Protein AF-A0A9D7KLF4-F1 (afdb_monomer)

Radius of gyration: 15.85 Å; Cα contacts (8 Å, |Δi|>4): 186; chains: 1; bounding box: 34×33×45 Å

Sequence (148 aa):
MHCCNDFAFYLAVAQKQGVDFKSLRGTLQNDILKEYIAQKEYIYPPHPIYEDNSDMIEYCTKRSSAMESRLVIGVDYICEAGSTSVQELASTPADGFSYWGLRERGTDIDEFAPGIPPSFNLTSDFFEEIAKFRAARRIYAKECKIGC

Secondary structure (DSSP, 8-state):
-HHHHHHHHHHHHHHHTT--GGG---B-----HHIIIII----S-HHHHHHHHHHHHHHHHHH-TT-SBS--BT-THHHHTT--HHHHHHHHHHHHHHGGGGGGGT--HHHHGGG--B-----S-HHHHHHHHHHHHHHHHHHHHHH-

Mean predicted aligned error: 5.07 Å

Solvent-accessible surface area (backbone atoms only — not comparable to full-atom values): 8320 Å² total; per-residue (Å²): 112,68,62,62,51,54,48,52,52,50,51,52,51,35,53,76,71,70,47,59,52,51,70,43,68,50,71,42,56,67,47,61,65,51,17,76,73,44,70,63,79,69,91,71,64,70,66,68,54,52,51,55,45,51,53,46,39,53,44,32,49,77,53,22,60,41,30,58,21,56,25,32,23,36,52,39,43,46,44,75,67,69,46,50,75,66,51,42,61,52,49,24,55,50,62,51,56,63,58,58,59,41,43,84,77,73,45,55,58,85,68,44,52,79,21,47,49,76,41,72,65,84,72,88,54,66,67,59,51,56,48,45,58,57,46,48,56,54,50,53,59,48,50,56,63,67,75,100

Foldseek 3Di:
DVQLVVVVVVVVVCVVVVHFLLQDEEADQLQVVVCVVFVVPDDDDDPVSVVVLLVQLVCCLVGNQNHQASHAFLAARNVVSPDDLVVSLVRRVVSVLVSLCCVVVVDHCVSRVSRYHYDYDDDPPVVSVVVSVVVSVVVNVVSSVVSD

Nearest PDB structures (foldseek):
  6oxd-assembly1_A  TM=9.388E-01  e=1.023E-06  Mycobacterium tuberculosis
  4r3u-assembly1_A-2  TM=9.489E-01  e=1.298E-06  Aquincola tertiaricarbonis
  2req-assembly2_C  TM=9.172E-01  e=1.857E-06  Propionibacterium freudenreichii subsp. shermanii
  2xiq-assembly1_A  TM=9.373E-01  e=2.221E-06  Homo sapiens
  8dyl-assembly1_B  TM=9.438E-01  e=3.177E-06  Homo sapiens

pLDDT: mean 85.46, std 9.33, range [47.75, 97.38]

Structure (mmCIF, N/CA/C/O backbone):
data_AF-A0A9D7KLF4-F1
#
_entry.id   AF-A0A9D7KLF4-F1
#
loop_
_atom_site.group_PDB
_atom_site.id
_atom_site.type_symbol
_atom_site.label_atom_id
_atom_site.label_alt_id
_atom_site.label_comp_id
_atom_site.label_asym_id
_atom_site.label_entity_id
_atom_site.label_seq_id
_atom_site.pdbx_PDB_ins_code
_atom_site.Cartn_x
_atom_site.Cartn_y
_atom_site.Cartn_z
_atom_site.occupancy
_atom_site.B_iso_or_equiv
_atom_site.auth_seq_id
_atom_site.auth_comp_id
_atom_site.auth_asym_id
_atom_site.auth_atom_id
_atom_site.pdbx_PDB_model_num
ATOM 1 N N . MET A 1 1 ? 5.911 7.587 10.077 1.00 48.25 1 MET A N 1
ATOM 2 C CA . MET A 1 1 ? 5.587 8.435 11.253 1.00 48.25 1 MET A CA 1
ATOM 3 C C . MET A 1 1 ? 4.726 9.663 10.927 1.00 48.25 1 MET A C 1
ATOM 5 O O . MET A 1 1 ? 3.962 10.042 11.800 1.00 48.25 1 MET A O 1
ATOM 9 N N . HIS A 1 2 ? 4.765 10.255 9.720 1.00 64.31 2 HIS A N 1
ATOM 10 C CA . HIS A 1 2 ? 3.797 11.311 9.356 1.00 64.31 2 HIS A CA 1
ATOM 11 C C . HIS A 1 2 ? 2.359 10.744 9.301 1.00 64.31 2 HIS A C 1
ATOM 13 O O . HIS A 1 2 ? 1.523 11.114 10.116 1.00 64.31 2 HIS A O 1
ATOM 19 N N . CYS A 1 3 ? 2.124 9.698 8.495 1.00 74.75 3 CYS A N 1
ATOM 20 C CA . CYS A 1 3 ? 0.790 9.101 8.326 1.00 74.75 3 CYS A CA 1
ATOM 21 C C . CYS A 1 3 ? 0.169 8.525 9.615 1.00 74.75 3 CYS A C 1
ATOM 23 O O . CYS A 1 3 ? -1.013 8.745 9.858 1.00 74.75 3 CYS A O 1
ATOM 25 N N . CYS A 1 4 ? 0.931 7.823 10.468 1.00 79.25 4 CYS A N 1
ATOM 26 C CA . CYS A 1 4 ? 0.386 7.256 11.714 1.00 79.25 4 CYS A CA 1
ATOM 27 C C . CYS A 1 4 ? -0.090 8.349 12.685 1.00 79.25 4 CYS A C 1
ATOM 29 O O . CYS A 1 4 ? -1.151 8.222 13.294 1.00 79.25 4 CYS A O 1
ATOM 31 N N . ASN A 1 5 ? 0.688 9.428 12.816 1.00 85.06 5 ASN A N 1
ATOM 32 C CA . ASN A 1 5 ? 0.347 10.550 13.688 1.00 85.06 5 ASN A CA 1
ATOM 33 C C . ASN A 1 5 ? -0.834 11.344 13.124 1.00 85.06 5 ASN A C 1
ATOM 35 O O . ASN A 1 5 ? -1.769 11.655 13.862 1.00 85.06 5 ASN A O 1
ATOM 39 N N . ASP A 1 6 ? -0.830 11.610 11.816 1.00 87.06 6 ASP A N 1
ATOM 40 C CA . ASP A 1 6 ? -1.940 12.278 11.136 1.00 87.06 6 ASP A CA 1
ATOM 41 C C . ASP A 1 6 ? -3.236 11.475 11.288 1.00 87.06 6 ASP A C 1
ATOM 43 O O . ASP A 1 6 ? -4.291 12.032 11.600 1.00 87.06 6 ASP A O 1
ATOM 47 N N . PHE A 1 7 ? -3.154 10.149 11.153 1.00 88.19 7 PHE A N 1
ATOM 48 C CA . PHE A 1 7 ? -4.296 9.267 11.343 1.00 88.19 7 PHE A CA 1
ATOM 49 C C . PHE A 1 7 ? -4.780 9.245 12.796 1.00 88.19 7 PHE A C 1
ATOM 51 O O . PHE A 1 7 ? -5.984 9.311 13.043 1.00 88.19 7 PHE A O 1
ATOM 58 N N . ALA A 1 8 ? -3.873 9.239 13.775 1.00 90.12 8 ALA A N 1
ATOM 59 C CA . ALA A 1 8 ? -4.242 9.345 15.185 1.00 90.12 8 ALA A CA 1
ATOM 60 C C . ALA A 1 8 ? -4.978 10.663 15.488 1.00 90.12 8 ALA A C 1
ATOM 62 O O . ALA A 1 8 ? -5.996 10.658 16.184 1.00 90.12 8 ALA A O 1
ATOM 63 N N . PHE A 1 9 ? -4.521 11.788 14.926 1.00 93.12 9 PHE A N 1
ATOM 64 C CA . PHE A 1 9 ? -5.226 13.065 15.053 1.00 93.12 9 PHE A CA 1
ATOM 65 C C . PHE A 1 9 ? -6.579 13.058 14.340 1.00 93.12 9 PHE A C 1
ATOM 67 O O . PHE A 1 9 ? -7.553 13.577 14.888 1.00 93.12 9 PHE A O 1
ATOM 74 N N . TYR A 1 10 ? -6.680 12.421 13.172 1.00 91.75 10 TYR A N 1
ATOM 75 C CA . TYR A 1 10 ? -7.950 12.243 12.470 1.00 91.75 10 TYR A CA 1
ATOM 76 C C . TYR A 1 10 ? -8.965 11.453 13.314 1.00 91.75 10 TYR A C 1
ATOM 78 O O . TYR A 1 10 ? -10.104 11.894 13.490 1.00 91.75 10 TYR A O 1
ATOM 86 N N . LEU A 1 11 ? -8.541 10.342 13.928 1.00 91.50 11 LEU A N 1
ATOM 87 C CA . LEU A 1 11 ? -9.370 9.558 14.850 1.00 91.50 11 LEU A CA 1
ATOM 88 C C . LEU A 1 11 ? -9.773 10.362 16.094 1.00 91.50 11 LEU A C 1
ATOM 90 O O . LEU A 1 11 ? -10.925 10.297 16.521 1.00 91.50 11 LEU A O 1
ATOM 94 N N . ALA A 1 12 ? -8.866 11.162 16.660 1.00 94.50 12 ALA A N 1
ATOM 95 C CA . ALA A 1 12 ? -9.174 12.014 17.809 1.00 94.50 12 ALA A CA 1
ATOM 96 C C . ALA A 1 12 ? -10.248 13.067 17.479 1.00 94.50 12 ALA A C 1
ATOM 98 O O . ALA A 1 12 ? -11.142 13.331 18.289 1.00 94.50 12 ALA A O 1
ATOM 99 N N . VAL A 1 13 ? -10.203 13.648 16.275 1.00 95.44 13 VAL A N 1
ATOM 100 C CA . VAL A 1 13 ? -11.243 14.569 15.794 1.00 95.44 13 VAL A CA 1
ATOM 101 C C . VAL A 1 13 ? -12.572 13.839 15.605 1.00 95.44 13 VAL A C 1
ATOM 103 O O . VAL A 1 13 ? -13.592 14.331 16.088 1.00 95.44 13 VAL A O 1
ATOM 106 N N . ALA A 1 14 ? -12.570 12.658 14.979 1.00 93.06 14 ALA A N 1
ATOM 107 C CA . ALA A 1 14 ? -13.771 11.837 14.821 1.00 93.06 14 ALA A CA 1
ATOM 108 C C . ALA A 1 14 ? -14.414 11.499 16.175 1.00 93.06 14 ALA A C 1
ATOM 110 O O . ALA A 1 14 ? -15.620 11.669 16.358 1.00 93.06 14 ALA A O 1
ATOM 111 N N . GLN A 1 15 ? -13.596 11.126 17.163 1.00 94.38 15 GLN A N 1
ATOM 112 C CA . GLN A 1 15 ? -14.050 10.851 18.524 1.00 94.38 15 GLN A CA 1
ATOM 113 C C . GLN A 1 15 ? -14.687 12.088 19.166 1.00 94.38 15 GLN A C 1
ATOM 115 O O . GLN A 1 15 ? -15.760 11.992 19.761 1.00 94.38 15 GLN A O 1
ATOM 120 N N . LYS A 1 16 ? -14.065 13.265 19.020 1.00 97.38 16 LYS A N 1
ATOM 121 C CA . LYS A 1 16 ? -14.603 14.533 19.537 1.00 97.38 16 LYS A CA 1
ATOM 122 C C . LYS A 1 16 ? -15.934 14.915 18.882 1.00 97.38 16 LYS A C 1
ATOM 124 O O . LYS A 1 16 ? -16.765 15.554 19.521 1.00 97.38 16 LYS A O 1
ATOM 129 N N . GLN A 1 17 ? -16.133 14.528 17.625 1.00 96.88 17 GLN A N 1
ATOM 130 C CA . GLN A 1 17 ? -17.379 14.730 16.883 1.00 96.88 17 GLN A CA 1
ATOM 131 C C . GLN A 1 17 ? -18.434 13.644 17.159 1.00 96.88 17 GLN A C 1
ATOM 133 O O . GLN A 1 17 ? -19.546 13.745 16.650 1.00 96.88 17 GLN A O 1
ATOM 138 N N . GLY A 1 18 ? -18.114 12.625 17.966 1.00 95.50 18 GLY A N 1
ATOM 139 C CA . GLY A 1 18 ? -19.024 11.517 18.267 1.00 95.50 18 GLY A CA 1
ATOM 140 C C . GLY A 1 18 ? -19.251 10.565 17.090 1.00 95.50 18 GLY A C 1
ATOM 141 O O . GLY A 1 18 ? -20.272 9.883 17.047 1.00 95.50 18 GLY A O 1
ATOM 142 N N . VAL A 1 19 ? -18.327 10.528 16.127 1.00 94.00 19 VAL A N 1
ATOM 143 C CA . VAL A 1 19 ? -18.400 9.663 14.944 1.00 94.00 19 VAL A CA 1
ATOM 144 C C . VAL A 1 19 ? -17.794 8.299 15.273 1.00 94.00 19 VAL A C 1
ATOM 146 O O . VAL A 1 19 ? -16.669 8.215 15.765 1.00 94.00 19 VAL A O 1
ATOM 149 N N . ASP A 1 20 ? -18.525 7.223 14.977 1.00 91.38 20 ASP A N 1
ATOM 150 C CA . ASP A 1 20 ? -18.007 5.857 15.103 1.00 91.38 20 ASP A CA 1
ATOM 151 C C . ASP A 1 20 ? -16.867 5.636 14.101 1.00 91.38 20 ASP A C 1
ATOM 153 O O . ASP A 1 20 ? -17.029 5.871 12.900 1.00 91.38 20 ASP A O 1
ATOM 157 N N . PHE A 1 21 ? -15.728 5.131 14.574 1.00 90.25 21 PHE A N 1
ATOM 158 C CA . PHE A 1 21 ? -14.566 4.827 13.739 1.00 90.25 21 PHE A CA 1
ATOM 159 C C . PHE A 1 21 ? -14.894 3.840 12.618 1.00 90.25 21 PHE A C 1
ATOM 161 O O . PHE A 1 21 ? -14.349 3.953 11.520 1.00 90.25 21 PHE A O 1
ATOM 168 N N . LYS A 1 22 ? -15.858 2.939 12.836 1.00 88.75 22 LYS A N 1
ATOM 169 C CA . LYS A 1 22 ? -16.331 2.012 11.800 1.00 88.75 22 LYS A CA 1
ATOM 170 C C . LYS A 1 22 ? -17.066 2.692 10.651 1.00 88.75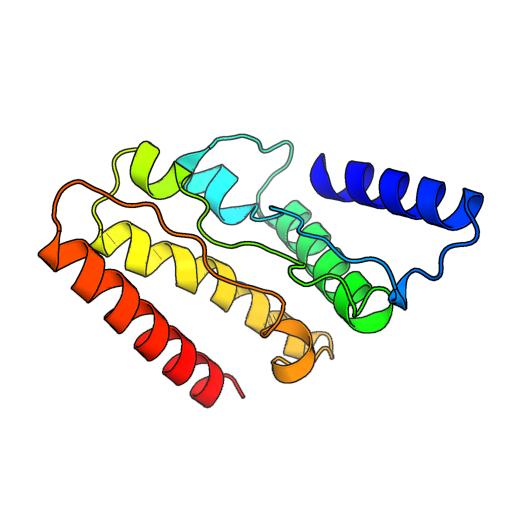 22 LYS A C 1
ATOM 172 O O . LYS A 1 22 ? -17.261 2.057 9.624 1.00 88.75 22 LYS A O 1
ATOM 177 N N . SER A 1 23 ? -17.492 3.943 10.816 1.00 89.00 23 SER A N 1
ATOM 178 C CA . SER A 1 23 ? -18.163 4.731 9.775 1.00 89.00 23 SER A CA 1
ATOM 179 C C . SER A 1 23 ? -17.215 5.654 9.006 1.00 89.00 23 SER A C 1
ATOM 181 O O . SER A 1 23 ? -17.618 6.229 7.993 1.00 89.00 23 SER A O 1
ATOM 183 N N . LEU A 1 24 ? -15.962 5.786 9.457 1.00 88.06 24 LEU A N 1
ATOM 184 C CA . LEU A 1 24 ? -14.971 6.642 8.815 1.00 88.06 24 LEU A CA 1
ATOM 185 C C . LEU A 1 24 ? -14.583 6.076 7.455 1.00 88.06 24 LEU A C 1
ATOM 187 O O . LEU A 1 24 ? -14.089 4.955 7.358 1.00 88.06 24 LEU A O 1
ATOM 191 N N . ARG A 1 25 ? -14.787 6.882 6.414 1.00 86.44 25 ARG A N 1
ATOM 192 C CA . ARG A 1 25 ? -14.396 6.579 5.038 1.00 86.44 25 ARG A CA 1
ATOM 193 C C . ARG A 1 25 ? -13.255 7.485 4.623 1.00 86.44 25 ARG A C 1
ATOM 195 O O . ARG A 1 25 ? -13.260 8.673 4.933 1.00 86.44 25 ARG A O 1
ATOM 202 N N . GLY A 1 26 ? -12.303 6.926 3.894 1.00 84.38 26 GLY A N 1
ATOM 203 C CA . GLY A 1 26 ? -11.161 7.666 3.391 1.00 84.38 26 GLY A CA 1
ATOM 204 C C . GLY A 1 26 ? -10.032 6.750 2.954 1.00 84.38 26 GLY A C 1
ATOM 205 O O . GLY A 1 26 ? -10.155 5.521 2.955 1.00 84.38 26 GLY A O 1
ATOM 206 N N . THR A 1 27 ? -8.926 7.397 2.620 1.00 83.12 27 THR A N 1
ATOM 207 C CA . THR A 1 27 ? -7.734 6.789 2.051 1.00 83.12 27 THR A CA 1
ATOM 208 C C . THR A 1 27 ? -6.515 7.364 2.742 1.00 83.12 27 THR A C 1
ATOM 210 O O . THR A 1 27 ? -6.357 8.583 2.790 1.00 83.12 27 THR A O 1
ATOM 213 N N . LEU A 1 28 ? -5.649 6.493 3.250 1.00 83.44 28 LEU A N 1
ATOM 214 C CA . LEU A 1 28 ? -4.291 6.865 3.625 1.00 83.44 28 LEU A CA 1
ATOM 215 C C . LEU A 1 28 ? -3.356 6.394 2.514 1.00 83.44 28 LEU A C 1
ATOM 217 O O . LEU A 1 28 ? -3.451 5.245 2.086 1.00 83.44 28 LEU A O 1
ATOM 221 N N . GLN A 1 29 ? -2.450 7.263 2.061 1.00 82.00 29 GLN A N 1
ATOM 222 C CA . GLN A 1 29 ? -1.404 6.870 1.116 1.00 82.00 29 GLN A CA 1
ATOM 223 C C . GLN A 1 29 ? -0.584 5.733 1.722 1.00 82.00 29 GLN A C 1
ATOM 225 O O . GLN A 1 29 ? -0.578 4.632 1.191 1.00 82.00 29 GLN A O 1
ATOM 230 N N . ASN A 1 30 ? 0.025 6.000 2.880 1.00 84.00 30 ASN A N 1
ATOM 231 C CA . ASN A 1 30 ? 0.669 5.054 3.789 1.00 84.00 30 ASN A CA 1
ATOM 232 C C . ASN A 1 30 ? 1.667 4.045 3.183 1.00 84.00 30 ASN A C 1
ATOM 234 O O . ASN A 1 30 ? 2.143 3.168 3.891 1.00 84.00 30 ASN A O 1
ATOM 238 N N . ASP A 1 31 ? 2.019 4.141 1.906 1.00 86.31 31 ASP A N 1
ATOM 239 C CA . ASP A 1 31 ? 3.005 3.268 1.284 1.00 86.31 31 ASP A CA 1
ATOM 240 C C . ASP A 1 31 ? 4.398 3.788 1.581 1.00 86.31 31 ASP A C 1
ATOM 242 O O . ASP A 1 31 ? 4.830 4.804 1.044 1.00 86.31 31 ASP A O 1
ATOM 246 N N . ILE A 1 32 ? 5.071 3.092 2.495 1.00 87.56 32 ILE A N 1
ATOM 247 C CA . ILE A 1 32 ? 6.412 3.447 2.932 1.00 87.56 32 ILE A CA 1
ATOM 248 C C . ILE A 1 32 ? 7.499 2.824 2.061 1.00 87.56 32 ILE A C 1
ATOM 250 O O . ILE A 1 32 ? 8.610 3.346 2.007 1.00 87.56 32 ILE A O 1
ATOM 254 N N . LEU A 1 33 ? 7.207 1.722 1.369 1.00 88.44 33 LEU A N 1
ATOM 255 C CA . LEU A 1 33 ? 8.198 1.052 0.533 1.00 88.44 33 LEU A CA 1
ATOM 256 C C . LEU A 1 33 ? 8.525 1.926 -0.677 1.00 88.44 33 LEU A C 1
ATOM 258 O O . LEU A 1 33 ? 9.706 2.199 -0.929 1.00 88.44 33 LEU A O 1
ATOM 262 N N . LYS A 1 34 ? 7.503 2.521 -1.307 1.00 87.94 34 LYS A N 1
ATOM 263 C CA . LYS A 1 34 ? 7.725 3.527 -2.354 1.00 87.94 34 LYS A CA 1
ATOM 264 C C . LYS A 1 34 ? 8.504 4.752 -1.864 1.00 87.94 34 LYS A C 1
ATOM 266 O O . LYS A 1 34 ? 9.186 5.376 -2.672 1.00 87.94 34 LYS A O 1
ATOM 271 N N . GLU A 1 35 ? 8.429 5.128 -0.579 1.00 88.62 35 GLU A N 1
ATOM 272 C CA . GLU A 1 35 ? 9.180 6.287 -0.068 1.00 88.62 35 GLU A CA 1
ATOM 273 C C . GLU A 1 35 ? 10.679 6.037 -0.172 1.00 88.62 35 GLU A C 1
ATOM 275 O O . GLU A 1 35 ? 11.436 6.899 -0.617 1.00 88.62 35 GLU A O 1
ATOM 280 N N . TYR A 1 36 ? 11.126 4.827 0.163 1.00 88.81 36 TYR A N 1
ATOM 281 C CA . TYR A 1 36 ? 12.529 4.457 -0.003 1.00 88.81 36 TYR A CA 1
ATOM 282 C C . TYR A 1 36 ? 12.920 4.323 -1.473 1.00 88.81 36 TYR A C 1
ATOM 284 O O . TYR A 1 36 ? 14.038 4.692 -1.844 1.00 88.81 36 TYR A O 1
ATOM 292 N N . ILE A 1 37 ? 12.012 3.840 -2.323 1.00 87.69 37 ILE A N 1
ATOM 293 C CA . ILE A 1 37 ? 12.277 3.606 -3.747 1.00 87.69 37 ILE A CA 1
ATOM 294 C C . ILE A 1 37 ? 12.333 4.931 -4.525 1.00 87.69 37 ILE A C 1
ATOM 296 O O . ILE A 1 37 ? 13.329 5.193 -5.202 1.00 87.69 37 ILE A O 1
ATOM 300 N N . ALA A 1 38 ? 11.342 5.809 -4.361 1.00 88.44 38 ALA A N 1
ATOM 301 C CA . ALA A 1 38 ? 11.096 6.956 -5.236 1.00 88.44 38 ALA A CA 1
ATOM 302 C C . ALA A 1 38 ? 10.981 8.305 -4.501 1.00 88.44 38 ALA A C 1
ATOM 304 O O . ALA A 1 38 ? 11.836 9.160 -4.711 1.00 88.44 38 ALA A O 1
ATOM 305 N N . GLN A 1 39 ? 9.969 8.496 -3.647 1.00 88.75 39 GLN A N 1
ATOM 306 C CA . GLN A 1 39 ? 9.538 9.828 -3.172 1.00 88.75 39 GLN A CA 1
ATOM 307 C C . GLN A 1 39 ? 10.424 10.442 -2.065 1.00 88.75 39 GLN A C 1
ATOM 309 O O . GLN A 1 39 ? 10.539 11.661 -1.968 1.00 88.75 39 GLN A O 1
ATOM 314 N N . LYS A 1 40 ? 11.155 9.614 -1.313 1.00 89.69 40 LYS A N 1
ATOM 315 C CA . LYS A 1 40 ? 12.143 10.005 -0.289 1.00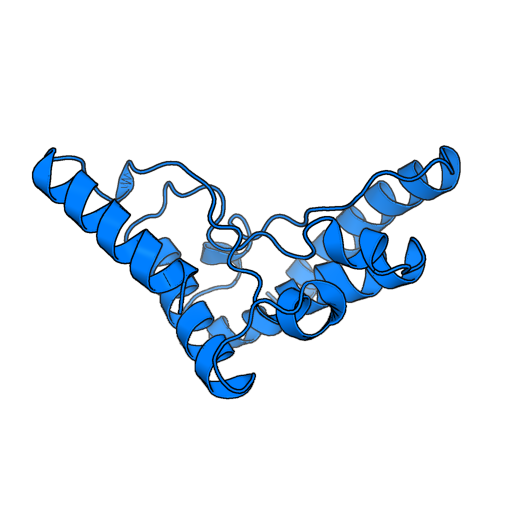 89.69 40 LYS A CA 1
ATOM 316 C C . LYS A 1 40 ? 11.578 10.712 0.950 1.00 89.69 40 LYS A C 1
ATOM 318 O O . LYS A 1 40 ? 12.340 11.367 1.662 1.00 89.69 40 LYS A O 1
ATOM 323 N N . GLU A 1 41 ? 10.303 10.520 1.289 1.00 87.25 41 GLU A N 1
ATOM 324 C CA . GLU A 1 41 ? 9.701 11.051 2.523 1.00 87.25 41 GLU A CA 1
ATOM 325 C C . GLU A 1 41 ? 9.701 10.012 3.657 1.00 87.25 41 GLU A C 1
ATOM 327 O O . GLU A 1 41 ? 8.668 9.579 4.170 1.00 87.25 41 GLU A O 1
ATOM 332 N N . TYR A 1 42 ? 10.893 9.605 4.093 1.00 86.31 42 TYR A N 1
ATOM 333 C CA . TYR A 1 42 ? 11.069 8.686 5.221 1.00 86.31 42 TYR A CA 1
ATOM 334 C C . TYR A 1 42 ? 11.887 9.316 6.352 1.00 86.31 42 TYR A C 1
ATOM 336 O O . TYR A 1 42 ? 12.763 10.149 6.139 1.00 86.31 42 TYR A O 1
ATOM 344 N N . ILE A 1 43 ? 11.590 8.899 7.586 1.00 85.25 43 ILE A N 1
ATOM 345 C CA . ILE A 1 43 ? 12.189 9.467 8.809 1.00 85.25 43 ILE A CA 1
ATOM 346 C C . ILE A 1 43 ? 13.082 8.445 9.533 1.00 85.25 43 ILE A C 1
ATOM 348 O O . ILE A 1 43 ? 14.079 8.815 10.146 1.00 85.25 43 ILE A O 1
ATOM 352 N N . TYR A 1 44 ? 12.748 7.156 9.452 1.00 84.50 44 TYR A N 1
ATOM 353 C CA . TYR A 1 44 ? 13.425 6.067 10.169 1.00 84.50 44 TYR A CA 1
ATOM 354 C C . TYR A 1 44 ? 13.975 5.036 9.181 1.00 84.50 44 TYR A C 1
ATOM 356 O O . TYR A 1 44 ? 13.766 5.194 7.985 1.00 84.50 44 TYR A O 1
ATOM 364 N N . PRO A 1 45 ? 14.700 4.001 9.635 1.00 89.94 45 PRO A N 1
ATOM 365 C CA . PRO A 1 45 ? 15.067 2.876 8.780 1.00 89.94 45 PRO A CA 1
ATOM 366 C C . PRO A 1 45 ? 13.841 2.065 8.301 1.00 89.94 45 PRO A C 1
ATOM 368 O O . PRO A 1 45 ? 12.789 2.123 8.943 1.00 89.94 45 PRO A O 1
ATOM 371 N N . PRO A 1 46 ? 13.973 1.248 7.234 1.00 87.50 46 PRO A N 1
ATOM 372 C CA . PRO A 1 46 ? 12.850 0.526 6.622 1.00 87.50 46 PRO A CA 1
ATOM 373 C C . PRO A 1 46 ? 12.099 -0.433 7.548 1.00 87.50 46 PRO A C 1
ATOM 375 O O . PRO A 1 46 ? 10.874 -0.479 7.520 1.00 87.50 46 PRO A O 1
ATOM 378 N N . HIS A 1 47 ? 12.808 -1.188 8.388 1.00 88.81 47 HIS A N 1
ATOM 379 C CA . HIS A 1 47 ? 12.173 -2.236 9.187 1.00 88.81 47 HIS A CA 1
ATOM 380 C C . HIS A 1 47 ? 11.227 -1.684 10.272 1.00 88.81 47 HIS A C 1
ATOM 382 O O . HIS A 1 47 ? 10.088 -2.137 10.324 1.00 88.81 47 HIS A O 1
ATOM 388 N N . PRO A 1 48 ? 11.618 -0.716 11.130 1.00 88.81 48 PRO A N 1
ATOM 389 C CA . PRO A 1 48 ? 10.698 -0.171 12.132 1.00 88.81 48 PRO A CA 1
ATOM 390 C C . PRO A 1 48 ? 9.416 0.410 11.531 1.00 88.81 48 PRO A C 1
ATOM 392 O O . PRO A 1 48 ? 8.330 0.190 12.049 1.00 88.81 48 PRO A O 1
ATOM 395 N N . ILE A 1 49 ? 9.528 1.122 10.409 1.00 86.06 49 ILE A N 1
ATOM 396 C CA . ILE A 1 49 ? 8.369 1.785 9.809 1.00 86.06 49 ILE A CA 1
ATOM 397 C C . ILE A 1 49 ? 7.452 0.815 9.053 1.00 86.06 49 ILE A C 1
ATOM 399 O O . ILE A 1 49 ? 6.254 1.059 8.934 1.00 86.06 49 ILE A O 1
ATOM 403 N N . TYR A 1 50 ? 7.999 -0.299 8.564 1.00 87.94 50 TYR A N 1
ATOM 404 C CA . TYR A 1 50 ? 7.207 -1.388 8.007 1.00 87.94 50 TYR A CA 1
ATOM 405 C C . TYR A 1 50 ? 6.317 -2.039 9.079 1.00 87.94 50 TYR A C 1
ATOM 407 O O . TYR A 1 50 ? 5.146 -2.320 8.813 1.00 87.94 50 TYR A O 1
ATOM 415 N N . GLU A 1 51 ? 6.838 -2.215 10.298 1.00 89.50 51 GLU A N 1
ATOM 416 C CA . GLU A 1 51 ? 6.056 -2.699 11.445 1.00 89.50 51 GLU A CA 1
ATOM 417 C C . GLU A 1 51 ? 4.965 -1.698 11.852 1.00 89.50 51 GLU A C 1
ATOM 419 O O . GLU A 1 51 ? 3.810 -2.090 11.995 1.00 89.50 51 GLU A O 1
ATOM 424 N N . ASP A 1 52 ? 5.280 -0.398 11.929 1.00 88.25 52 ASP A N 1
ATOM 425 C CA . ASP A 1 52 ? 4.279 0.646 12.215 1.00 88.25 52 ASP A CA 1
ATOM 426 C C . ASP A 1 52 ? 3.120 0.627 11.197 1.00 88.25 52 ASP A C 1
ATOM 428 O O . ASP A 1 52 ? 1.946 0.777 11.547 1.00 88.25 52 ASP A O 1
ATOM 432 N N . ASN A 1 53 ? 3.441 0.438 9.914 1.00 87.94 53 ASN A N 1
ATOM 433 C CA . ASN A 1 53 ? 2.438 0.319 8.859 1.00 87.94 53 ASN A CA 1
ATOM 434 C C . ASN A 1 53 ? 1.609 -0.958 8.988 1.00 87.94 53 ASN A C 1
ATOM 436 O O . ASN A 1 53 ? 0.395 -0.922 8.782 1.00 87.94 53 ASN A O 1
ATOM 440 N N . SER A 1 54 ? 2.255 -2.067 9.341 1.00 89.94 54 SER A N 1
ATOM 441 C CA . SER A 1 54 ? 1.598 -3.347 9.600 1.00 89.94 54 SER A CA 1
ATOM 442 C C . SER A 1 54 ? 0.564 -3.205 10.722 1.00 89.94 54 SER A C 1
ATOM 444 O O . SER A 1 54 ? -0.600 -3.563 10.537 1.00 89.94 54 SER A O 1
ATOM 446 N N . ASP A 1 55 ? 0.935 -2.563 11.833 1.00 90.50 55 ASP A N 1
ATOM 447 C CA . ASP A 1 55 ? 0.034 -2.261 12.952 1.00 90.50 55 ASP A CA 1
ATOM 448 C C . ASP A 1 55 ? -1.163 -1.400 12.522 1.00 90.50 55 ASP A C 1
ATOM 450 O O . ASP A 1 55 ? -2.298 -1.619 12.959 1.00 90.50 55 ASP A O 1
ATOM 454 N N . MET A 1 56 ? -0.938 -0.429 11.636 1.00 88.38 56 MET A N 1
ATOM 455 C CA . MET A 1 56 ? -1.998 0.437 11.121 1.00 88.38 56 MET A CA 1
ATOM 456 C C . MET A 1 56 ? -2.985 -0.317 10.227 1.00 88.38 56 MET A C 1
ATOM 458 O O . MET A 1 56 ? -4.198 -0.138 10.366 1.00 88.38 56 MET A O 1
ATOM 462 N N . ILE A 1 57 ? -2.489 -1.177 9.333 1.00 88.56 57 ILE A N 1
ATOM 463 C CA . ILE A 1 57 ? -3.335 -2.022 8.482 1.00 88.56 57 ILE A CA 1
ATOM 464 C C . ILE A 1 57 ? -4.202 -2.923 9.362 1.00 88.56 57 ILE A C 1
ATOM 466 O O . ILE A 1 57 ? -5.417 -2.989 9.156 1.00 88.56 57 ILE A O 1
ATOM 470 N N . GLU A 1 58 ? -3.625 -3.552 10.387 1.00 89.44 58 GLU A N 1
ATOM 471 C CA . GLU A 1 58 ? -4.373 -4.372 11.345 1.00 89.44 58 GLU A CA 1
ATOM 472 C C . GLU A 1 58 ? -5.416 -3.560 12.120 1.00 89.44 58 GLU A C 1
ATOM 474 O O . GLU A 1 58 ? -6.566 -3.992 12.264 1.00 89.44 58 GLU A O 1
ATOM 479 N N . TYR A 1 59 ? -5.048 -2.368 12.603 1.00 89.44 59 TYR A N 1
ATOM 480 C CA . TYR A 1 59 ? -5.963 -1.480 13.314 1.00 89.44 59 TYR A CA 1
ATOM 481 C C . TYR A 1 59 ? -7.159 -1.105 12.437 1.00 89.44 59 TYR A C 1
ATOM 483 O O . TYR A 1 59 ? -8.308 -1.260 12.857 1.00 89.44 59 TYR A O 1
ATOM 491 N N . CYS A 1 60 ? -6.909 -0.644 11.211 1.00 88.31 60 CYS A N 1
ATOM 492 C CA . CYS A 1 60 ? -7.961 -0.245 10.284 1.00 88.31 60 CYS A CA 1
ATOM 493 C C . CYS A 1 60 ? -8.829 -1.433 9.862 1.00 88.31 60 CYS A C 1
ATOM 495 O O . CYS A 1 60 ? -10.040 -1.280 9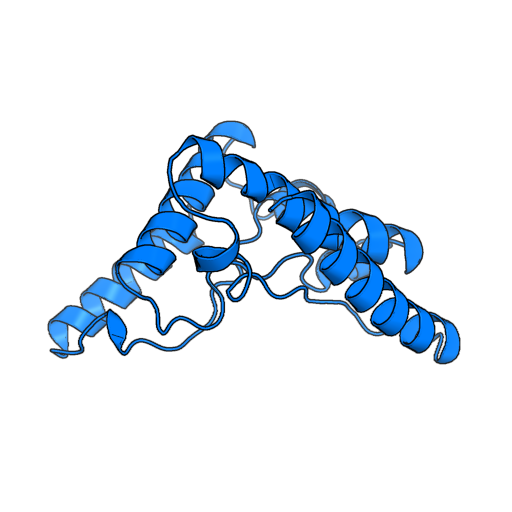.720 1.00 88.31 60 CYS A O 1
ATOM 497 N N . THR A 1 61 ? -8.244 -2.623 9.723 1.00 87.75 61 THR A N 1
ATOM 498 C CA . THR A 1 61 ? -8.986 -3.854 9.416 1.00 87.75 61 THR A CA 1
ATOM 499 C C . THR A 1 61 ? -9.962 -4.205 10.541 1.00 87.75 61 THR A C 1
ATOM 501 O O . THR A 1 61 ? -11.130 -4.485 10.280 1.00 87.75 61 THR A O 1
ATOM 504 N N . LYS A 1 62 ? -9.534 -4.090 11.805 1.00 86.88 62 LYS A N 1
ATOM 505 C CA . LYS A 1 62 ? -10.332 -4.504 12.974 1.00 86.88 62 LYS A CA 1
ATOM 506 C C . LYS A 1 62 ? -11.282 -3.424 13.509 1.00 86.88 62 LYS A C 1
ATOM 508 O O . LYS A 1 62 ? -12.324 -3.754 14.078 1.00 86.88 62 LYS A O 1
ATOM 513 N N . ARG A 1 63 ? -10.926 -2.138 13.401 1.00 85.38 63 ARG A N 1
ATOM 514 C CA . ARG A 1 63 ? -11.621 -1.031 14.098 1.00 85.38 63 ARG A CA 1
ATOM 515 C C . ARG A 1 63 ? -12.178 0.066 13.197 1.00 85.38 63 ARG A C 1
ATOM 517 O O . ARG A 1 63 ? -13.172 0.676 13.582 1.00 85.38 63 ARG A O 1
ATOM 524 N N . SER A 1 64 ? -11.605 0.270 12.016 1.00 78.25 64 SER A N 1
ATOM 525 C CA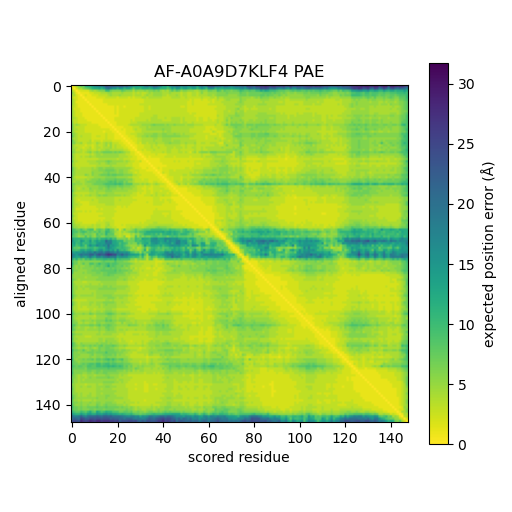 . SER A 1 64 ? -12.022 1.318 11.071 1.00 78.25 64 SER A CA 1
ATOM 526 C C . SER A 1 64 ? -12.337 0.713 9.707 1.00 78.25 64 SER A C 1
ATOM 528 O O . SER A 1 64 ? -11.808 1.128 8.679 1.00 78.25 64 SER A O 1
ATOM 530 N N . SER A 1 65 ? -13.184 -0.317 9.704 1.00 74.19 65 SER A N 1
ATOM 531 C CA . SER A 1 65 ? -13.397 -1.185 8.542 1.00 74.19 65 SER A CA 1
ATOM 532 C C . SER A 1 65 ? -13.963 -0.468 7.311 1.00 74.19 65 SER A C 1
ATOM 534 O O . SER A 1 65 ? -13.794 -0.984 6.213 1.00 74.19 65 SER A O 1
ATOM 536 N N . ALA A 1 66 ? -14.609 0.697 7.474 1.00 75.62 66 ALA A N 1
ATOM 537 C CA . ALA A 1 66 ? -15.096 1.521 6.362 1.00 75.62 66 ALA A CA 1
ATOM 538 C C . ALA A 1 66 ? -14.020 2.401 5.704 1.00 75.62 66 ALA A C 1
ATOM 540 O O . ALA A 1 66 ? -14.319 3.064 4.709 1.00 75.62 66 ALA A O 1
ATOM 541 N N . MET A 1 67 ? -12.782 2.417 6.211 1.00 75.81 67 MET A N 1
ATOM 542 C CA . MET A 1 67 ? -11.681 3.019 5.466 1.00 75.81 67 MET A CA 1
ATOM 543 C C . MET A 1 67 ? -11.388 2.166 4.235 1.00 75.81 67 MET A C 1
ATOM 545 O O . MET A 1 67 ? -10.825 1.077 4.337 1.00 75.81 67 MET A O 1
ATOM 549 N N . GLU A 1 68 ? -11.793 2.702 3.084 1.00 59.88 68 GLU A N 1
ATOM 550 C CA . GLU A 1 68 ? -11.697 2.101 1.750 1.00 59.88 68 GLU A CA 1
ATOM 551 C C . GLU A 1 68 ? -10.255 1.724 1.394 1.00 59.88 68 GLU A C 1
ATOM 553 O O . GLU A 1 68 ? -10.030 0.713 0.740 1.00 59.88 68 GLU A O 1
ATOM 558 N N . SER A 1 69 ? -9.262 2.505 1.841 1.00 59.16 69 SER A N 1
ATOM 559 C CA . SER A 1 69 ? -7.849 2.143 1.662 1.00 59.16 69 SER A CA 1
ATOM 560 C C . SER A 1 69 ? -7.010 2.445 2.895 1.00 59.16 69 SER A C 1
ATOM 562 O O . SER A 1 69 ? -6.841 3.589 3.321 1.00 59.16 69 SER A O 1
ATOM 564 N N . ARG A 1 70 ? -6.493 1.359 3.464 1.00 66.12 70 ARG A N 1
ATOM 565 C CA . ARG A 1 70 ? -5.606 1.320 4.635 1.00 66.12 70 ARG A CA 1
ATOM 566 C C . ARG A 1 70 ? -4.153 1.575 4.216 1.00 66.12 70 ARG A C 1
ATOM 568 O O . ARG A 1 70 ? -3.324 1.968 5.034 1.00 66.12 70 ARG A O 1
ATOM 575 N N . LEU A 1 71 ? -3.887 1.345 2.932 1.00 66.75 71 LEU A N 1
ATOM 576 C CA . LEU A 1 71 ? -2.622 1.512 2.242 1.00 66.75 71 LEU A CA 1
ATOM 577 C C . LEU A 1 71 ? -2.916 1.657 0.743 1.00 66.75 71 LEU A C 1
ATOM 579 O O . LEU A 1 71 ? -3.607 0.810 0.188 1.00 66.75 71 LEU A O 1
ATOM 583 N N . VAL A 1 72 ? -2.394 2.682 0.074 1.00 65.25 72 VAL A N 1
ATOM 584 C CA . VAL A 1 72 ? -2.413 2.765 -1.394 1.00 65.25 72 VAL A CA 1
ATOM 585 C C . VAL A 1 72 ? -1.003 2.531 -1.898 1.00 65.25 72 VAL A C 1
ATOM 587 O O . VAL A 1 72 ? -0.129 3.369 -1.697 1.00 65.25 72 VAL A O 1
ATOM 590 N N . ILE A 1 73 ? -0.796 1.400 -2.564 1.00 67.44 73 ILE A N 1
ATOM 591 C CA . ILE A 1 73 ? 0.528 0.982 -3.035 1.00 67.44 73 ILE A CA 1
ATOM 592 C C . ILE A 1 73 ? 0.868 1.601 -4.388 1.00 67.44 73 ILE A C 1
ATOM 594 O O . ILE A 1 73 ? 0.004 1.708 -5.262 1.00 67.44 73 ILE A O 1
ATOM 598 N N . GLY A 1 74 ? 2.135 1.975 -4.562 1.00 58.09 74 GLY A N 1
ATOM 599 C CA . GLY A 1 74 ? 2.711 2.381 -5.8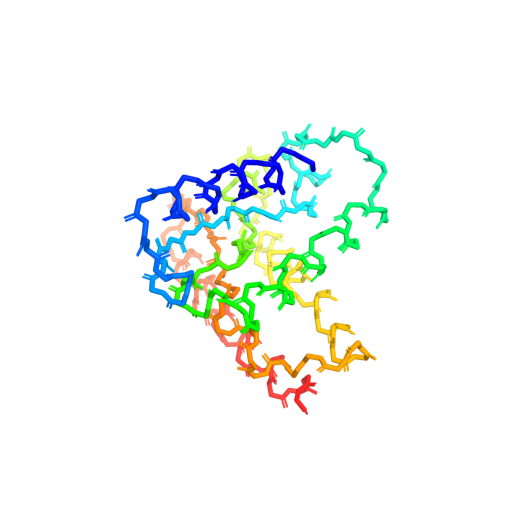41 1.00 58.09 74 GLY A CA 1
ATOM 600 C C . GLY A 1 74 ? 2.291 3.744 -6.362 1.00 58.09 74 GLY A C 1
ATOM 601 O O . GLY A 1 74 ? 2.332 3.953 -7.569 1.00 58.09 74 GLY A O 1
ATOM 602 N N . VAL A 1 75 ? 1.878 4.655 -5.474 1.00 60.78 75 VAL A N 1
ATOM 603 C CA . VAL A 1 75 ? 1.495 6.029 -5.842 1.00 60.78 75 VAL A CA 1
AT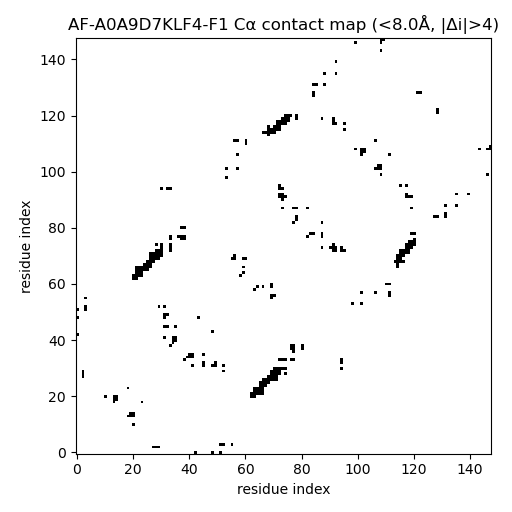OM 604 C C . VAL A 1 75 ? 2.488 6.609 -6.863 1.00 60.78 75 VAL A C 1
ATOM 606 O O . VAL A 1 75 ? 3.693 6.418 -6.689 1.00 60.78 75 VAL A O 1
ATOM 609 N N . ASP A 1 76 ? 1.932 7.206 -7.930 1.00 63.22 76 ASP A N 1
ATOM 610 C CA . ASP A 1 76 ? 2.510 7.780 -9.171 1.00 63.22 76 ASP A CA 1
ATOM 611 C C . ASP A 1 76 ? 4.015 8.109 -9.209 1.00 63.22 76 ASP A C 1
ATOM 613 O O . ASP A 1 76 ? 4.661 7.934 -10.249 1.00 63.22 76 ASP A O 1
ATOM 617 N N . TYR A 1 77 ? 4.583 8.519 -8.085 1.00 76.88 77 TYR A N 1
ATOM 618 C CA . TYR A 1 77 ? 5.997 8.744 -7.814 1.00 76.88 77 TYR A CA 1
ATOM 619 C C . TYR A 1 77 ? 6.971 7.694 -8.357 1.00 76.88 77 TYR A C 1
ATOM 621 O O . TYR A 1 77 ? 8.074 8.066 -8.753 1.00 76.88 77 TYR A O 1
ATOM 629 N N . ILE A 1 78 ? 6.628 6.398 -8.401 1.00 82.06 78 ILE A N 1
ATOM 630 C CA . ILE A 1 78 ? 7.544 5.388 -8.973 1.00 82.06 78 ILE A CA 1
ATOM 631 C C . ILE A 1 78 ? 7.792 5.674 -10.460 1.00 82.06 78 ILE A C 1
ATOM 633 O O . ILE A 1 78 ? 8.930 5.616 -10.931 1.00 82.06 78 ILE A O 1
ATOM 637 N N . CYS A 1 79 ? 6.747 6.025 -11.207 1.00 84.00 79 CYS A N 1
ATOM 638 C CA . CYS A 1 79 ? 6.872 6.460 -12.596 1.00 84.00 79 CYS A CA 1
ATOM 639 C C . CYS A 1 79 ? 7.546 7.835 -12.689 1.00 84.00 79 CYS A C 1
ATOM 641 O O . CYS A 1 79 ? 8.423 8.029 -13.529 1.00 84.00 79 CYS A O 1
ATOM 643 N N . GLU A 1 80 ? 7.188 8.781 -11.815 1.00 83.88 80 GLU A N 1
ATOM 644 C CA . GLU A 1 80 ? 7.768 10.134 -11.835 1.00 83.88 80 GLU A CA 1
ATOM 645 C C . GLU A 1 80 ? 9.269 10.151 -11.515 1.00 83.88 80 GLU A C 1
ATOM 647 O O . GLU A 1 80 ? 10.006 10.996 -12.022 1.00 83.88 80 GLU A O 1
ATOM 652 N N . ALA A 1 81 ? 9.753 9.171 -10.750 1.00 87.00 81 ALA A N 1
ATOM 653 C CA . ALA A 1 81 ? 11.174 8.940 -10.509 1.00 87.00 81 ALA A CA 1
ATOM 654 C C . ALA A 1 81 ? 11.923 8.367 -11.733 1.00 87.00 81 ALA A C 1
ATOM 656 O O . ALA A 1 81 ? 13.131 8.137 -11.658 1.00 87.00 81 ALA A O 1
ATOM 657 N N . GLY A 1 82 ? 11.233 8.150 -12.859 1.00 88.38 82 GLY A N 1
ATOM 658 C CA . GLY A 1 82 ? 11.815 7.728 -14.133 1.00 88.38 82 GLY A CA 1
ATOM 659 C C . GLY A 1 82 ? 11.768 6.223 -14.393 1.00 88.38 82 GLY A C 1
ATOM 660 O O . GLY A 1 82 ? 12.562 5.728 -15.195 1.00 88.38 82 GLY A O 1
ATOM 661 N N . SER A 1 83 ? 10.882 5.482 -13.722 1.00 89.44 83 SER A N 1
ATOM 662 C CA . SER A 1 83 ? 10.703 4.057 -14.011 1.00 89.44 83 SER A CA 1
ATOM 663 C C . SER A 1 83 ? 9.963 3.817 -15.332 1.00 89.44 83 SER A C 1
ATOM 665 O O . SER A 1 83 ? 9.228 4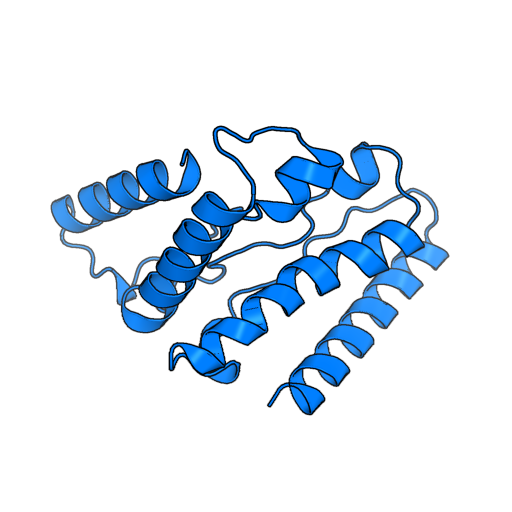.668 -15.833 1.00 89.44 83 SER A O 1
ATOM 667 N N . THR A 1 84 ? 10.162 2.635 -15.913 1.00 91.25 84 THR A N 1
ATOM 668 C CA . THR A 1 84 ? 9.367 2.158 -17.051 1.00 91.25 84 THR A CA 1
ATOM 669 C C . THR A 1 84 ? 8.029 1.583 -16.584 1.00 91.25 84 THR A C 1
ATOM 671 O O . THR A 1 84 ? 7.912 1.110 -15.452 1.00 91.25 84 THR A O 1
ATOM 674 N N . SER A 1 85 ? 7.039 1.497 -17.478 1.00 90.06 85 SER A N 1
ATOM 675 C CA . SER A 1 85 ? 5.728 0.899 -17.174 1.00 90.06 85 SER A CA 1
ATOM 676 C C . SER A 1 85 ? 5.831 -0.547 -16.662 1.00 90.06 85 SER A C 1
ATOM 678 O O . SER A 1 85 ? 5.017 -0.984 -15.850 1.00 90.06 85 SER A O 1
ATOM 680 N N . VAL A 1 86 ? 6.861 -1.296 -17.081 1.00 91.62 86 VAL A N 1
ATOM 681 C CA . VAL A 1 86 ? 7.153 -2.647 -16.567 1.00 91.62 86 VAL A CA 1
ATOM 682 C C . VAL A 1 86 ? 7.725 -2.613 -15.149 1.00 91.62 86 VAL A C 1
ATOM 684 O O . VAL A 1 86 ? 7.364 -3.459 -14.334 1.00 91.62 86 VAL A O 1
ATOM 687 N N . GLN A 1 87 ? 8.614 -1.663 -14.847 1.00 91.38 87 GLN A N 1
ATOM 688 C CA . GLN A 1 87 ? 9.184 -1.507 -13.507 1.00 91.38 87 GLN A CA 1
ATOM 689 C C . GLN A 1 87 ? 8.104 -1.112 -12.503 1.00 91.38 87 GLN A C 1
ATOM 691 O O . GLN A 1 87 ? 7.988 -1.766 -11.472 1.00 91.38 87 GLN A O 1
ATOM 696 N N . GLU A 1 88 ? 7.268 -0.133 -12.848 1.00 90.69 88 GLU A N 1
ATOM 697 C CA . GLU A 1 88 ? 6.120 0.275 -12.037 1.00 90.69 88 GLU A CA 1
ATOM 698 C C . GLU A 1 88 ? 5.141 -0.893 -11.819 1.00 90.69 88 GLU A C 1
ATOM 700 O O . GLU A 1 88 ? 4.735 -1.180 -10.694 1.00 90.69 88 GLU A O 1
ATOM 705 N N . LEU A 1 89 ? 4.812 -1.642 -12.880 1.00 91.06 89 LEU A N 1
ATOM 706 C CA . LEU A 1 89 ? 3.955 -2.828 -12.785 1.00 91.06 89 LEU A CA 1
ATOM 707 C C . LEU A 1 89 ? 4.534 -3.921 -11.880 1.00 91.06 89 LEU A C 1
ATOM 709 O O . LEU A 1 89 ? 3.769 -4.690 -11.301 1.00 91.06 89 LEU A O 1
ATOM 713 N N . ALA A 1 90 ? 5.857 -4.035 -11.797 1.00 90.25 90 ALA A N 1
ATOM 714 C CA . ALA A 1 90 ? 6.513 -5.036 -10.970 1.00 90.25 90 ALA A CA 1
ATOM 715 C C . ALA A 1 90 ? 6.594 -4.599 -9.503 1.00 90.25 90 ALA A C 1
ATOM 717 O O . ALA A 1 90 ? 6.260 -5.389 -8.622 1.00 90.25 90 ALA A O 1
ATOM 718 N N . SER A 1 91 ? 7.016 -3.360 -9.236 1.00 88.81 91 SER A N 1
ATOM 719 C CA . SER A 1 91 ? 7.225 -2.863 -7.873 1.00 88.81 91 SER A CA 1
ATOM 720 C C . SER A 1 91 ? 5.915 -2.606 -7.138 1.00 88.81 91 SER A C 1
ATOM 722 O O . SER A 1 91 ? 5.771 -3.041 -6.002 1.00 88.81 91 SER A O 1
ATOM 724 N N . THR A 1 92 ? 4.931 -1.976 -7.789 1.00 89.19 92 THR A N 1
ATOM 725 C CA . THR A 1 92 ? 3.690 -1.554 -7.123 1.00 89.19 92 THR A CA 1
ATOM 726 C C . THR A 1 92 ? 2.939 -2.721 -6.471 1.00 89.19 92 THR A C 1
ATOM 728 O O . THR A 1 92 ? 2.631 -2.637 -5.285 1.00 89.19 92 THR A O 1
ATOM 731 N N . PRO A 1 93 ? 2.649 -3.840 -7.167 1.00 87.94 93 PRO A N 1
ATOM 732 C CA . PRO A 1 93 ? 2.023 -4.987 -6.524 1.00 87.94 93 PRO A CA 1
ATOM 733 C C . PRO A 1 93 ? 2.954 -5.661 -5.515 1.00 87.94 93 PRO A C 1
ATOM 735 O O . PRO A 1 93 ? 2.474 -6.083 -4.471 1.00 87.94 93 PRO A O 1
ATOM 738 N N . ALA A 1 94 ? 4.264 -5.733 -5.786 1.00 88.62 94 ALA A N 1
ATOM 739 C CA . ALA A 1 94 ? 5.227 -6.355 -4.876 1.00 88.62 94 ALA A CA 1
ATOM 740 C C . ALA A 1 94 ? 5.255 -5.678 -3.494 1.00 88.62 94 ALA A C 1
ATOM 742 O O . ALA A 1 94 ? 5.302 -6.380 -2.483 1.00 88.62 94 ALA A O 1
ATOM 743 N N . ASP A 1 95 ? 5.129 -4.350 -3.446 1.00 88.75 95 ASP A N 1
ATOM 744 C CA . ASP A 1 95 ? 5.020 -3.589 -2.197 1.00 88.75 95 ASP A CA 1
ATOM 745 C C . ASP A 1 95 ? 3.733 -3.930 -1.426 1.00 88.75 95 ASP A C 1
ATOM 747 O O . A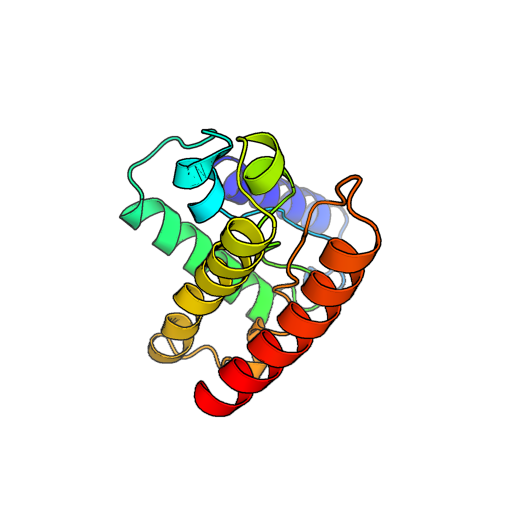SP A 1 95 ? 3.728 -4.020 -0.202 1.00 88.75 95 ASP A O 1
ATOM 751 N N . GLY A 1 96 ? 2.621 -4.195 -2.118 1.00 88.25 96 GLY A N 1
ATOM 752 C CA . GLY A 1 96 ? 1.406 -4.702 -1.469 1.00 88.25 96 GLY A CA 1
ATOM 753 C C . GLY A 1 96 ? 1.563 -6.130 -0.961 1.00 88.25 96 GLY A C 1
ATOM 754 O O . GLY A 1 96 ? 1.105 -6.472 0.128 1.00 88.25 96 GLY A O 1
ATOM 755 N N . PHE A 1 97 ? 2.240 -6.960 -1.745 1.00 89.19 97 PHE A N 1
ATOM 756 C CA . PHE A 1 97 ? 2.413 -8.383 -1.485 1.00 89.19 97 PHE A CA 1
ATOM 757 C C . PHE A 1 97 ? 3.302 -8.655 -0.273 1.00 89.19 97 PHE A C 1
ATOM 759 O O . PHE A 1 97 ? 3.109 -9.668 0.399 1.00 89.19 97 PHE A O 1
ATOM 766 N N . SER A 1 98 ? 4.218 -7.744 0.076 1.00 89.56 98 SER A N 1
ATOM 767 C CA . SER A 1 98 ? 4.999 -7.881 1.310 1.00 89.56 98 SER A CA 1
ATOM 768 C C . SER A 1 98 ? 4.106 -7.963 2.551 1.00 89.56 98 SER A C 1
ATOM 770 O O . SER A 1 98 ? 4.399 -8.729 3.469 1.00 89.56 98 SER A O 1
ATOM 772 N N . TYR A 1 99 ? 2.963 -7.267 2.547 1.00 89.00 99 TYR A N 1
ATOM 773 C CA . TYR A 1 99 ? 2.032 -7.254 3.675 1.00 89.00 99 TYR A CA 1
ATOM 774 C C . TYR A 1 99 ? 1.224 -8.551 3.838 1.00 89.00 99 TYR A C 1
ATOM 776 O O . TYR A 1 99 ? 0.567 -8.719 4.863 1.00 89.00 99 TYR A O 1
ATOM 784 N N . TRP A 1 100 ? 1.319 -9.529 2.925 1.00 88.81 100 TRP A N 1
ATOM 785 C CA . TRP A 1 100 ? 0.732 -10.861 3.149 1.00 88.81 100 TRP A CA 1
ATOM 786 C C . TRP A 1 100 ? 1.297 -11.601 4.359 1.00 88.81 100 TRP A C 1
ATOM 788 O O . TRP A 1 100 ? 0.612 -12.463 4.910 1.00 88.81 100 TRP A O 1
ATOM 798 N N . GLY A 1 101 ? 2.481 -11.213 4.843 1.00 87.81 101 GLY A N 1
ATOM 799 C CA . GLY A 1 101 ? 3.021 -11.695 6.116 1.00 87.81 101 GLY A CA 1
ATOM 800 C C . GLY A 1 101 ? 2.127 -11.402 7.331 1.00 87.81 101 GLY A C 1
ATOM 801 O O . GLY A 1 101 ? 2.212 -12.115 8.326 1.00 87.81 101 GLY A O 1
ATOM 802 N N . LEU A 1 102 ? 1.201 -10.434 7.251 1.00 89.19 102 LEU A N 1
ATOM 803 C CA . LEU A 1 102 ? 0.236 -10.134 8.322 1.00 89.19 102 LEU A CA 1
ATOM 804 C C . LEU A 1 102 ? -0.642 -11.335 8.715 1.00 89.19 102 LEU A C 1
ATOM 806 O O . LEU A 1 102 ? -1.134 -11.396 9.845 1.00 89.19 102 LEU A O 1
ATOM 810 N N . ARG A 1 103 ? -0.782 -12.335 7.836 1.00 88.12 103 ARG A N 1
ATOM 811 C CA . ARG A 1 103 ? -1.452 -13.601 8.171 1.00 88.12 103 ARG A CA 1
ATOM 812 C C . ARG A 1 103 ? -0.790 -14.323 9.345 1.00 88.12 103 ARG A C 1
ATOM 814 O O . ARG A 1 103 ? -1.475 -14.929 10.162 1.00 88.12 103 ARG A O 1
ATOM 821 N N . GLU A 1 104 ? 0.533 -14.216 9.473 1.00 89.38 104 GLU A N 1
ATOM 822 C CA . GLU A 1 104 ? 1.305 -14.827 10.563 1.00 89.38 104 GLU A CA 1
ATOM 823 C C . GLU A 1 104 ? 1.038 -14.126 11.901 1.00 89.38 104 GLU A C 1
ATOM 825 O O . GLU A 1 104 ? 1.169 -14.728 12.965 1.00 89.38 104 GLU A O 1
ATOM 830 N N . ARG A 1 105 ? 0.578 -12.870 11.841 1.00 90.06 105 ARG A N 1
ATOM 831 C CA . ARG A 1 105 ? 0.108 -12.068 12.977 1.00 90.06 105 ARG A CA 1
ATOM 832 C C . ARG A 1 105 ? -1.394 -12.256 13.255 1.00 90.06 105 ARG A C 1
ATOM 834 O O . ARG A 1 105 ? -1.940 -11.645 14.174 1.00 90.06 105 ARG A O 1
ATOM 841 N N . GLY A 1 106 ? -2.067 -13.131 12.500 1.00 88.31 106 GLY A N 1
ATOM 842 C CA . GLY A 1 106 ? -3.470 -13.503 12.700 1.00 88.31 106 GLY A CA 1
ATOM 843 C C . GLY A 1 106 ? -4.487 -12.569 12.042 1.00 88.31 106 GLY A C 1
ATOM 844 O O . GLY A 1 106 ? -5.630 -12.529 12.493 1.00 88.31 106 GLY A O 1
ATOM 845 N N . THR A 1 107 ? -4.089 -11.806 11.020 1.00 88.56 107 THR A N 1
ATOM 846 C CA . THR A 1 107 ? -5.014 -11.009 10.195 1.00 88.56 107 THR A CA 1
ATOM 847 C C . THR A 1 107 ? -5.105 -11.643 8.809 1.00 88.56 107 THR A C 1
ATOM 849 O O . THR A 1 107 ? -4.111 -11.675 8.086 1.00 88.56 107 THR A O 1
ATOM 852 N N . ASP A 1 108 ? -6.274 -12.182 8.457 1.00 89.38 108 ASP A N 1
ATOM 853 C CA . ASP A 1 108 ? -6.468 -12.899 7.192 1.00 89.38 108 ASP A CA 1
ATOM 854 C C . ASP A 1 108 ? -6.323 -11.945 5.996 1.00 89.38 108 ASP A C 1
ATOM 856 O O . ASP A 1 108 ? -6.763 -10.792 6.034 1.00 89.38 108 ASP A O 1
ATOM 860 N N . ILE A 1 109 ? -5.711 -12.438 4.923 1.00 87.69 109 ILE A N 1
ATOM 861 C CA . ILE A 1 109 ? -5.526 -11.719 3.663 1.00 87.69 109 ILE A CA 1
ATOM 862 C C . ILE A 1 109 ? -6.862 -11.200 3.136 1.00 87.69 109 ILE A C 1
ATOM 864 O O . ILE A 1 109 ? -6.933 -10.048 2.701 1.00 87.69 109 ILE A O 1
ATOM 868 N N . ASP A 1 110 ? -7.923 -12.000 3.230 1.00 87.38 110 ASP A N 1
ATOM 869 C CA . ASP A 1 110 ? -9.251 -11.622 2.745 1.00 87.38 110 ASP A CA 1
ATOM 870 C C . ASP A 1 110 ? -9.862 -10.445 3.529 1.00 87.38 110 ASP A C 1
ATOM 872 O O . ASP A 1 110 ? -10.690 -9.702 2.996 1.00 87.38 110 ASP A O 1
ATOM 876 N N . GLU A 1 111 ? -9.432 -10.216 4.775 1.00 87.31 111 GLU A N 1
ATOM 877 C CA . GLU A 1 111 ? -9.909 -9.096 5.592 1.00 87.31 111 GLU A CA 1
ATOM 878 C C . GLU A 1 111 ? -9.250 -7.768 5.194 1.00 87.31 111 GLU A C 1
ATOM 880 O O . GLU A 1 111 ? -9.896 -6.705 5.199 1.00 87.31 111 GLU A O 1
ATOM 885 N N . PHE A 1 112 ? -7.956 -7.800 4.852 1.00 85.81 112 PHE A N 1
ATOM 886 C CA . PHE A 1 112 ? -7.189 -6.577 4.631 1.00 85.81 112 PHE A CA 1
ATOM 887 C C . PHE A 1 112 ? -6.926 -6.237 3.161 1.00 85.81 112 PHE A C 1
ATOM 889 O O . PHE A 1 112 ? -6.938 -5.049 2.828 1.00 85.81 112 PHE A O 1
ATOM 896 N N . ALA A 1 113 ? -6.741 -7.229 2.283 1.00 85.25 113 ALA A N 1
ATOM 897 C CA . ALA A 1 113 ? -6.365 -7.026 0.881 1.00 85.25 113 ALA A CA 1
ATOM 898 C C . ALA A 1 113 ? -7.350 -6.155 0.075 1.00 85.25 113 ALA A C 1
ATOM 900 O O . ALA A 1 113 ? -6.877 -5.311 -0.689 1.00 85.25 113 ALA A O 1
ATOM 901 N N . PRO A 1 114 ? -8.688 -6.236 0.265 1.00 83.12 114 PRO A N 1
ATOM 902 C CA . PRO A 1 114 ? -9.619 -5.324 -0.408 1.00 83.12 114 PRO A CA 1
ATOM 903 C C . PRO A 1 114 ? -9.357 -3.840 -0.112 1.00 83.12 114 PRO A C 1
ATOM 905 O O . PRO A 1 114 ? -9.708 -2.986 -0.919 1.00 83.12 114 PRO A O 1
ATOM 908 N N . GLY A 1 115 ? -8.727 -3.541 1.030 1.00 77.50 115 GLY A N 1
ATOM 909 C CA . GLY A 1 115 ? -8.342 -2.195 1.450 1.00 77.50 115 GLY A CA 1
ATOM 910 C C . GLY A 1 115 ? -6.929 -1.775 1.032 1.00 77.50 115 GLY A C 1
ATOM 911 O O . GLY A 1 115 ? -6.426 -0.793 1.580 1.00 77.50 115 GLY A O 1
ATOM 912 N N . ILE A 1 116 ? -6.274 -2.510 0.123 1.00 83.75 116 ILE A N 1
ATOM 913 C CA . ILE A 1 116 ? -4.947 -2.178 -0.421 1.00 83.75 116 ILE A CA 1
ATOM 914 C C . ILE A 1 116 ? -5.010 -2.059 -1.955 1.00 83.75 116 ILE A C 1
ATOM 916 O O . ILE A 1 116 ? -4.546 -2.953 -2.674 1.00 83.75 116 ILE A O 1
ATOM 920 N N . PRO A 1 117 ? -5.620 -0.988 -2.496 1.00 81.50 117 PRO A N 1
ATOM 921 C CA . PRO A 1 117 ? -5.674 -0.784 -3.935 1.00 81.50 117 PRO A CA 1
ATOM 922 C C . PRO A 1 117 ? -4.318 -0.30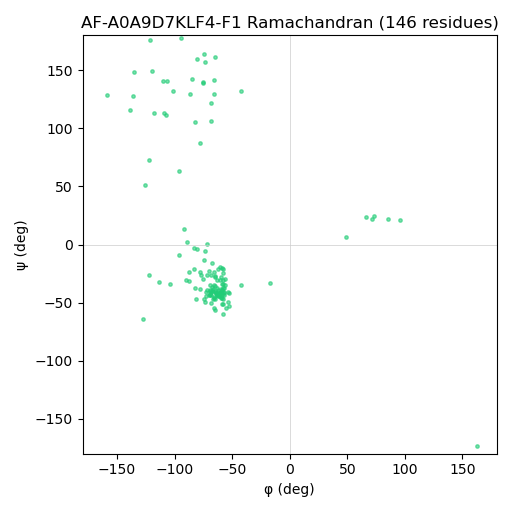2 -4.483 1.00 81.50 117 PRO A C 1
ATOM 924 O O . PRO A 1 117 ? -3.676 0.558 -3.874 1.00 81.50 117 PRO A O 1
ATOM 927 N N . PRO A 1 118 ? -3.890 -0.793 -5.660 1.00 81.69 118 PRO A N 1
ATOM 928 C CA . PRO A 1 118 ? -2.761 -0.214 -6.370 1.00 81.69 118 PRO A CA 1
ATOM 929 C C . PRO A 1 118 ? -3.147 1.100 -7.052 1.00 81.69 118 PRO A C 1
ATOM 931 O O . PRO A 1 118 ? -4.212 1.206 -7.668 1.00 81.69 118 PRO A O 1
ATOM 934 N N . SER A 1 119 ? -2.247 2.075 -6.986 1.00 84.94 119 SER A N 1
ATOM 935 C CA . SER A 1 119 ? -2.264 3.290 -7.797 1.00 84.94 119 SER A CA 1
ATOM 936 C C . SER A 1 119 ? -1.171 3.187 -8.856 1.00 84.94 119 SER A C 1
ATOM 938 O O . SER A 1 119 ? -0.099 2.658 -8.589 1.00 84.94 119 SER A O 1
ATOM 940 N N . PHE A 1 120 ? -1.457 3.648 -10.069 1.00 86.44 120 PHE A N 1
ATOM 941 C CA . PHE A 1 120 ? -0.490 3.682 -11.162 1.00 86.44 120 PHE A CA 1
ATOM 942 C C . PHE A 1 120 ? -0.586 5.026 -11.867 1.00 86.44 120 PHE A C 1
ATOM 944 O O . PHE A 1 120 ? -1.676 5.592 -11.993 1.00 86.44 120 PHE A O 1
ATOM 951 N N . ASN A 1 121 ? 0.540 5.485 -12.394 1.00 86.75 121 ASN A N 1
ATOM 952 C CA . ASN A 1 121 ? 0.599 6.637 -13.270 1.00 86.75 121 ASN A CA 1
ATOM 953 C C . ASN A 1 121 ? 0.068 6.289 -14.675 1.00 86.75 121 ASN A C 1
ATOM 955 O O . ASN A 1 121 ? -0.065 5.118 -15.046 1.00 86.75 121 ASN A O 1
ATOM 959 N N . LEU A 1 122 ? -0.243 7.316 -15.462 1.00 87.81 122 LEU A N 1
ATOM 960 C CA . LEU A 1 122 ? -0.625 7.223 -16.866 1.00 87.81 122 LEU A CA 1
ATOM 961 C C . LEU A 1 122 ? 0.405 7.964 -17.709 1.00 87.81 122 LEU A C 1
ATOM 963 O O . LEU A 1 122 ? 0.501 9.189 -17.657 1.00 87.81 122 LEU A O 1
ATOM 967 N N . THR A 1 123 ? 1.148 7.217 -18.516 1.00 86.38 123 THR A N 1
ATOM 968 C CA . THR A 1 123 ? 2.107 7.792 -19.459 1.00 86.38 123 THR A CA 1
ATOM 969 C C . THR A 1 123 ? 1.486 7.979 -20.847 1.00 86.38 123 THR A C 1
ATOM 971 O O . THR A 1 123 ? 0.320 7.659 -21.092 1.00 86.38 123 THR A O 1
ATOM 974 N N . SER A 1 124 ? 2.256 8.549 -21.774 1.00 89.56 124 SER A N 1
ATOM 975 C CA . SER A 1 124 ? 1.810 8.830 -23.140 1.00 89.56 124 SER A CA 1
ATOM 976 C C . SER A 1 124 ? 1.706 7.590 -24.038 1.00 89.56 124 SER A C 1
ATOM 978 O O . SER A 1 124 ? 1.083 7.686 -25.100 1.00 89.56 124 SER A O 1
ATOM 980 N N . ASP A 1 125 ? 2.262 6.436 -23.650 1.00 91.50 125 ASP A N 1
ATOM 981 C CA . ASP A 1 125 ? 2.121 5.199 -24.428 1.00 91.50 125 ASP A CA 1
ATOM 982 C C . ASP A 1 125 ? 0.742 4.559 -24.201 1.00 91.50 125 ASP A C 1
ATOM 984 O O . ASP A 1 125 ? 0.523 3.705 -23.343 1.00 91.50 125 ASP A O 1
ATOM 988 N N . PHE A 1 126 ? -0.223 4.988 -25.010 1.00 93.50 126 PHE A N 1
ATOM 989 C CA . PHE A 1 126 ? -1.626 4.606 -24.874 1.00 93.50 126 PHE A CA 1
ATOM 990 C C . PHE A 1 126 ? -1.867 3.086 -24.816 1.00 93.50 126 PHE A C 1
ATOM 992 O O . PHE A 1 126 ? -2.706 2.620 -24.040 1.00 93.50 126 PHE A O 1
ATOM 999 N N . PHE A 1 127 ? -1.170 2.298 -25.640 1.00 96.25 127 PHE A N 1
ATOM 1000 C CA . PHE A 1 127 ? -1.409 0.854 -25.703 1.00 96.25 127 PHE A CA 1
ATOM 1001 C C . PHE A 1 127 ? -0.678 0.105 -24.593 1.00 96.25 127 PHE A C 1
ATOM 1003 O O . PHE A 1 127 ? -1.246 -0.844 -24.039 1.00 96.25 127 PHE A O 1
ATOM 1010 N N . GLU A 1 128 ? 0.540 0.530 -24.248 1.00 94.69 128 GLU A N 1
ATOM 1011 C CA . GLU A 1 128 ? 1.282 -0.038 -23.127 1.00 94.69 128 GLU A CA 1
ATOM 1012 C C . GLU A 1 128 ? 0.535 0.183 -21.809 1.00 94.69 128 GLU A C 1
ATOM 1014 O O . GLU A 1 128 ? 0.354 -0.765 -21.045 1.00 94.69 128 GLU A O 1
ATOM 1019 N N . GLU A 1 129 ? -0.022 1.374 -21.587 1.00 93.06 129 GLU A N 1
ATOM 1020 C CA . GLU A 1 129 ? -0.791 1.677 -20.379 1.00 93.06 129 GLU A CA 1
ATOM 1021 C C . GLU A 1 129 ? -2.052 0.804 -20.261 1.00 93.06 129 GLU A C 1
ATOM 1023 O O . GLU A 1 129 ? -2.311 0.198 -19.216 1.00 93.06 129 GLU A O 1
ATOM 1028 N N . ILE A 1 130 ? -2.805 0.610 -21.353 1.00 95.38 130 ILE A N 1
ATOM 1029 C CA . ILE A 1 130 ? -3.946 -0.326 -21.366 1.00 95.38 130 ILE A CA 1
ATOM 1030 C C . ILE A 1 130 ? -3.492 -1.751 -21.019 1.00 95.38 130 ILE A C 1
ATOM 1032 O O . ILE A 1 130 ? -4.167 -2.454 -20.252 1.00 95.38 130 ILE A O 1
ATOM 1036 N N . ALA A 1 131 ? -2.369 -2.200 -21.586 1.00 96.00 131 ALA A N 1
ATOM 1037 C CA . ALA A 1 131 ? -1.811 -3.515 -21.297 1.00 96.00 131 ALA A CA 1
ATOM 1038 C C . ALA A 1 131 ? -1.386 -3.631 -19.825 1.00 96.00 131 ALA A C 1
ATOM 1040 O O . ALA A 1 131 ? -1.723 -4.637 -19.190 1.00 96.00 131 ALA A O 1
ATOM 1041 N N . LYS A 1 132 ? -0.756 -2.590 -19.264 1.00 93.31 132 LYS A N 1
ATOM 1042 C CA . LYS A 1 132 ? -0.326 -2.489 -17.864 1.00 93.31 132 LYS A CA 1
ATOM 1043 C C . LYS A 1 132 ? -1.488 -2.714 -16.909 1.00 93.31 132 LYS A C 1
ATOM 1045 O O . LYS A 1 132 ? -1.448 -3.652 -16.117 1.00 93.31 132 LYS A O 1
ATOM 1050 N N . PHE A 1 133 ? -2.586 -1.965 -17.039 1.00 93.00 133 PHE A N 1
ATOM 1051 C CA . PHE A 1 133 ? -3.740 -2.127 -16.141 1.00 93.00 133 PHE A CA 1
ATOM 1052 C C . PHE A 1 133 ? -4.394 -3.507 -16.240 1.00 93.00 133 PHE A C 1
ATOM 1054 O O . PHE A 1 133 ? -4.863 -4.065 -15.243 1.00 93.00 133 PHE A O 1
ATOM 1061 N N . ARG A 1 134 ? -4.460 -4.081 -17.448 1.00 95.19 134 ARG A N 1
ATOM 1062 C CA . ARG A 1 134 ? -5.004 -5.434 -17.652 1.00 95.19 134 ARG A CA 1
ATOM 1063 C C . ARG A 1 134 ? -4.099 -6.494 -17.029 1.00 95.19 134 ARG A C 1
ATOM 1065 O O . ARG A 1 134 ? -4.605 -7.445 -16.431 1.00 95.19 134 ARG A O 1
ATOM 1072 N N . ALA A 1 135 ? -2.785 -6.334 -17.167 1.00 94.75 135 ALA A N 1
ATOM 1073 C CA . ALA A 1 135 ? -1.794 -7.211 -16.568 1.00 94.75 135 ALA A CA 1
ATOM 1074 C C . ALA A 1 135 ? -1.814 -7.110 -15.037 1.00 94.75 135 ALA A C 1
ATOM 1076 O O . ALA A 1 135 ? -1.912 -8.150 -14.390 1.00 94.75 135 ALA A O 1
ATOM 1077 N N . ALA A 1 136 ? -1.840 -5.894 -14.481 1.00 91.69 136 ALA A N 1
ATOM 1078 C CA . ALA A 1 136 ? -1.890 -5.626 -13.044 1.00 91.69 136 ALA A CA 1
ATOM 1079 C C . ALA A 1 136 ? -3.042 -6.370 -12.365 1.00 91.69 136 ALA A C 1
ATOM 1081 O O . ALA A 1 136 ? -2.817 -7.166 -11.458 1.00 91.69 136 ALA A O 1
ATOM 1082 N N . ARG A 1 137 ? -4.274 -6.216 -12.877 1.00 91.25 137 ARG A N 1
ATOM 1083 C CA . ARG A 1 137 ? -5.450 -6.922 -12.332 1.00 91.25 137 ARG A CA 1
ATOM 1084 C C . ARG A 1 137 ? -5.298 -8.441 -12.368 1.00 91.25 137 ARG A C 1
ATOM 1086 O O . ARG A 1 137 ? -5.723 -9.126 -11.445 1.00 91.25 137 ARG A O 1
ATOM 1093 N N . ARG A 1 138 ? -4.707 -8.981 -13.439 1.00 93.50 138 ARG A N 1
ATOM 1094 C CA . ARG A 1 138 ? -4.500 -10.428 -13.586 1.00 93.50 138 ARG A CA 1
ATOM 1095 C C . ARG A 1 138 ? -3.420 -10.953 -12.641 1.00 93.50 138 ARG A C 1
ATOM 1097 O O . ARG A 1 138 ? -3.577 -12.063 -12.150 1.00 93.50 138 ARG A O 1
ATOM 1104 N N . ILE A 1 139 ? -2.339 -10.201 -12.438 1.00 91.00 139 ILE A N 1
ATOM 1105 C CA . ILE A 1 139 ? -1.264 -10.552 -11.501 1.00 91.00 139 ILE A CA 1
ATOM 1106 C C . ILE A 1 139 ? -1.820 -10.521 -10.081 1.00 91.00 139 ILE A C 1
ATOM 1108 O O . ILE A 1 139 ? -1.817 -11.550 -9.419 1.00 91.00 139 ILE A O 1
ATOM 1112 N N . TYR A 1 140 ? -2.425 -9.404 -9.676 1.00 87.12 140 TYR A N 1
ATOM 1113 C CA . TYR A 1 140 ? -3.011 -9.240 -8.346 1.00 87.12 140 TYR A CA 1
ATOM 1114 C C . TYR A 1 140 ? -4.011 -10.358 -8.014 1.00 87.12 140 TYR A C 1
ATOM 1116 O O . TYR A 1 140 ? -3.875 -11.039 -7.006 1.00 87.12 140 TYR A O 1
ATOM 1124 N N . ALA A 1 141 ? -4.955 -10.650 -8.917 1.00 88.38 141 ALA A N 1
ATOM 1125 C CA . ALA A 1 141 ? -5.936 -11.716 -8.704 1.00 88.38 141 ALA A CA 1
ATOM 1126 C C . ALA A 1 141 ? -5.332 -13.132 -8.645 1.00 88.38 141 ALA A C 1
ATOM 1128 O O . ALA A 1 141 ? -5.931 -14.023 -8.044 1.00 88.38 141 ALA A O 1
ATOM 1129 N N . LYS A 1 142 ? -4.196 -13.380 -9.309 1.00 88.75 142 LYS A N 1
ATOM 1130 C CA . LYS A 1 142 ? -3.497 -14.669 -9.224 1.00 88.75 142 LYS A CA 1
ATOM 1131 C C . LYS A 1 142 ? -2.780 -14.810 -7.893 1.00 88.75 142 LYS A C 1
ATOM 1133 O O . LYS A 1 142 ? -2.919 -15.846 -7.259 1.00 88.75 142 LYS A O 1
ATOM 1138 N N . GLU A 1 143 ? -2.061 -13.777 -7.483 1.00 84.31 143 GLU A N 1
ATOM 1139 C CA . GLU A 1 143 ? -1.273 -13.813 -6.259 1.00 84.31 143 GLU A CA 1
ATOM 1140 C C . GLU A 1 143 ? -2.172 -13.849 -5.015 1.00 84.31 143 GLU A C 1
ATOM 1142 O O . GLU A 1 143 ? -1.940 -14.677 -4.144 1.00 84.31 143 GLU A O 1
ATOM 1147 N N . CYS A 1 144 ? -3.295 -13.114 -4.985 1.00 79.31 144 CYS A N 1
ATOM 1148 C CA . CYS A 1 144 ? -4.293 -13.269 -3.917 1.00 79.31 144 CYS A CA 1
ATOM 1149 C C . CYS A 1 144 ? -4.818 -14.711 -3.803 1.00 79.31 144 CYS A C 1
ATOM 1151 O O . CYS A 1 144 ? -5.012 -15.201 -2.703 1.00 79.31 144 CYS A O 1
ATOM 1153 N N . LYS A 1 145 ? -5.007 -15.426 -4.923 1.00 76.69 145 LYS A N 1
ATOM 1154 C CA . LYS A 1 145 ? -5.459 -16.831 -4.900 1.00 76.69 145 LYS A CA 1
ATOM 1155 C C . LYS A 1 145 ? -4.404 -17.823 -4.417 1.00 76.69 145 LYS A C 1
ATOM 1157 O O . LYS A 1 145 ? -4.774 -18.918 -4.020 1.00 76.69 145 LYS A O 1
ATOM 1162 N N . ILE A 1 146 ? -3.124 -17.496 -4.579 1.00 64.38 146 ILE A N 1
ATOM 1163 C CA . ILE A 1 146 ? -1.996 -18.352 -4.181 1.00 64.38 146 ILE A CA 1
ATOM 1164 C C . ILE A 1 146 ? -1.579 -18.041 -2.735 1.00 64.38 146 ILE A C 1
ATOM 1166 O O . ILE A 1 146 ? -1.072 -18.918 -2.041 1.00 64.38 146 ILE A O 1
ATOM 1170 N N . GLY A 1 147 ? -1.765 -16.791 -2.303 1.00 56.59 147 GLY A N 1
ATOM 1171 C CA . GLY A 1 147 ? -1.483 -16.322 -0.951 1.00 56.59 147 GLY A CA 1
ATOM 1172 C C . GLY A 1 147 ? -2.512 -16.761 0.096 1.00 56.59 147 GLY A C 1
ATOM 1173 O O . GLY A 1 147 ? -2.110 -16.927 1.253 1.00 56.59 147 GLY A O 1
ATOM 1174 N N . CYS A 1 148 ? -3.779 -16.954 -0.307 1.00 47.75 148 CYS A N 1
ATOM 1175 C CA . CYS A 1 148 ? -4.850 -17.588 0.481 1.00 47.75 148 CYS A CA 1
ATOM 1176 C C . CYS A 1 148 ? -4.603 -19.084 0.725 1.00 47.75 148 CYS A C 1
ATOM 1178 O O . CYS A 1 148 ? -4.181 -19.787 -0.222 1.00 47.75 148 CYS A O 1
#